Protein AF-A0A6V7I4N0-F1 (afdb_monomer_lite)

Sequence (92 aa):
LPGDRMSAENATILTNSSRWPLMIDPQLQGLKWIKTSYGNGLTILRLSQRNYLDRIELAISNGDVVLLENIMESVDAVLDPILGRVLIKKGR

Foldseek 3Di:
DPPDPVVVVVVCCCVPPPFHDDDDDPPCPVVVVVCVPLPPLEDEDEPPDDCSVVVVVVSVVVVGHYDYPPDDPDDPCVCVCVRNVVPPPPDD

InterPro domains:
  IPR026983 Dynein heavy chain [PTHR45703] (1-91)
  IPR027417 P-loop containing nucleoside triphosphate hydrolase [G3DSA:3.40.50.300] (1-92)
  IPR035706 Dynein heavy chain, ATP-binding dynein motor region [PF12781] (1-91)

pLDDT: mean 77.19, std 10.44, range [41.94, 88.81]

Secondary structure (DSSP, 8-state):
--S-HHHHHHHHHHHH-SS------TTSHHHHHHHHHHGGGEEEEETTSTTHHHHHHHHHHHTPEEEEES--S---GGGHHHHTT-------

Radius of gyration: 14.26 Å; chains: 1; bounding box: 35×26×38 Å

Organism: NCBI:txid1563983

Structure (mmCIF, N/CA/C/O backbone):
data_AF-A0A6V7I4N0-F1
#
_entry.id   AF-A0A6V7I4N0-F1
#
loop_
_atom_site.group_PDB
_atom_site.id
_atom_site.type_symbol
_atom_site.label_atom_id
_atom_site.label_alt_id
_atom_site.label_comp_id
_atom_site.label_asym_id
_atom_site.label_entity_id
_atom_site.label_seq_id
_atom_site.pdbx_PDB_ins_code
_atom_site.Cartn_x
_atom_site.Cartn_y
_atom_site.Cartn_z
_atom_site.occupancy
_atom_site.B_iso_or_equiv
_atom_site.auth_seq_id
_atom_site.auth_comp_id
_atom_site.auth_asym_id
_atom_site.auth_atom_id
_atom_site.pdbx_PDB_model_num
ATOM 1 N N . LEU A 1 1 ? 7.196 1.533 -17.496 1.00 52.09 1 LEU A N 1
ATOM 2 C CA . LEU A 1 1 ? 7.198 0.064 -17.669 1.00 52.09 1 LEU A CA 1
ATOM 3 C C . LEU A 1 1 ? 7.840 -0.256 -19.004 1.00 52.09 1 LEU A C 1
ATOM 5 O O . LEU A 1 1 ? 7.742 0.593 -19.889 1.00 52.09 1 LEU A O 1
ATOM 9 N N . PRO A 1 2 ? 8.484 -1.422 -19.166 1.00 50.62 2 PRO A N 1
ATOM 10 C CA . PRO A 1 2 ? 8.720 -1.942 -20.503 1.00 50.62 2 PRO A CA 1
ATOM 11 C C . PRO A 1 2 ? 7.340 -2.134 -21.148 1.00 50.62 2 PRO A C 1
ATOM 13 O O . PRO A 1 2 ? 6.377 -2.466 -20.455 1.00 50.62 2 PRO A O 1
ATOM 16 N N . GLY A 1 3 ? 7.204 -1.851 -22.440 1.00 54.78 3 GLY A N 1
ATOM 17 C CA . GLY A 1 3 ? 5.931 -1.928 -23.171 1.00 54.78 3 GLY A CA 1
ATOM 18 C C . GLY A 1 3 ? 5.403 -3.355 -23.369 1.00 54.78 3 GLY A C 1
ATOM 19 O O . GLY A 1 3 ? 4.742 -3.619 -24.367 1.00 54.78 3 GLY A O 1
ATOM 20 N N . ASP A 1 4 ? 5.726 -4.280 -22.466 1.00 68.31 4 ASP A N 1
ATOM 21 C CA . ASP A 1 4 ? 5.351 -5.681 -22.563 1.00 68.31 4 ASP A CA 1
ATOM 22 C C . ASP A 1 4 ? 3.908 -5.896 -22.126 1.00 68.31 4 ASP A C 1
ATOM 24 O O . ASP A 1 4 ? 3.452 -5.405 -21.091 1.00 68.31 4 ASP A O 1
ATOM 28 N N . ARG A 1 5 ? 3.197 -6.710 -22.902 1.00 67.44 5 ARG A N 1
ATOM 29 C CA . ARG A 1 5 ? 1.793 -7.072 -22.682 1.00 67.44 5 ARG A CA 1
ATOM 30 C C . ARG A 1 5 ? 1.528 -7.630 -21.274 1.00 67.44 5 ARG A C 1
ATOM 32 O O . ARG A 1 5 ? 0.530 -7.265 -20.662 1.00 67.44 5 ARG A O 1
ATOM 39 N N . MET A 1 6 ? 2.466 -8.400 -20.714 1.00 68.12 6 MET A N 1
ATOM 40 C CA . MET A 1 6 ? 2.399 -8.876 -19.321 1.00 68.12 6 MET A CA 1
ATOM 41 C C . MET A 1 6 ? 2.406 -7.737 -18.291 1.00 68.12 6 MET A C 1
ATOM 43 O O . MET A 1 6 ? 1.723 -7.816 -17.274 1.00 68.12 6 MET A O 1
ATOM 47 N N . SER A 1 7 ? 3.138 -6.648 -18.545 1.00 67.12 7 SER A N 1
ATOM 48 C CA . SER A 1 7 ? 3.150 -5.487 -17.646 1.00 67.12 7 SER A CA 1
ATOM 49 C C . SER A 1 7 ? 1.803 -4.757 -17.641 1.00 67.12 7 SER A C 1
ATOM 51 O O . SER A 1 7 ? 1.388 -4.246 -16.602 1.00 67.12 7 SER A O 1
ATOM 53 N N . ALA A 1 8 ? 1.095 -4.736 -18.776 1.00 71.75 8 ALA A N 1
ATOM 54 C CA . ALA A 1 8 ? -0.245 -4.158 -18.876 1.00 71.75 8 ALA A CA 1
ATOM 55 C C . ALA A 1 8 ? -1.308 -5.019 -18.169 1.00 71.75 8 ALA A C 1
ATOM 57 O O . ALA A 1 8 ? -2.183 -4.491 -17.478 1.00 71.75 8 ALA A O 1
ATOM 58 N N . GLU A 1 9 ? -1.206 -6.344 -18.286 1.00 75.94 9 GLU A N 1
ATOM 59 C CA . GLU A 1 9 ? -2.072 -7.286 -17.568 1.00 75.94 9 GLU A CA 1
ATOM 60 C C . GLU A 1 9 ? -1.860 -7.173 -16.048 1.00 75.94 9 GLU A C 1
ATOM 62 O O . GLU A 1 9 ? -2.827 -7.019 -15.299 1.00 75.94 9 GLU A O 1
ATOM 67 N N . ASN A 1 10 ? -0.605 -7.099 -15.594 1.00 74.62 10 ASN A N 1
ATOM 68 C CA . ASN A 1 10 ? -0.272 -6.888 -14.182 1.00 74.62 10 ASN A CA 1
ATOM 69 C C . ASN A 1 10 ? -0.781 -5.540 -13.649 1.00 74.62 10 ASN A C 1
ATOM 71 O O . ASN A 1 10 ? -1.308 -5.479 -12.538 1.00 74.62 10 ASN A O 1
ATOM 75 N N . ALA A 1 11 ? -0.673 -4.464 -14.435 1.00 73.00 11 ALA A N 1
ATOM 76 C CA . ALA A 1 11 ? -1.224 -3.161 -14.063 1.00 73.00 11 ALA A CA 1
ATOM 77 C C . ALA A 1 11 ? -2.755 -3.201 -13.929 1.00 73.00 11 ALA A C 1
ATOM 79 O O . ALA A 1 11 ? -3.303 -2.593 -13.015 1.00 73.00 11 ALA A O 1
ATOM 80 N N . THR A 1 12 ? -3.438 -3.953 -14.796 1.00 76.88 12 THR A N 1
ATOM 81 C CA . THR A 1 12 ? -4.899 -4.124 -14.746 1.00 76.88 12 THR A CA 1
ATOM 82 C C . THR A 1 12 ? -5.332 -4.911 -13.510 1.00 76.88 12 THR A C 1
ATOM 84 O O . THR A 1 12 ? -6.314 -4.562 -12.860 1.00 76.88 12 THR A O 1
ATOM 87 N N . ILE A 1 13 ? -4.585 -5.953 -13.140 1.00 77.44 13 ILE A N 1
ATOM 88 C CA . ILE A 1 13 ? -4.826 -6.698 -11.897 1.00 77.44 13 ILE A CA 1
ATOM 89 C C . ILE A 1 13 ? -4.612 -5.784 -10.687 1.00 77.44 13 ILE A C 1
ATOM 91 O O . ILE A 1 13 ? -5.422 -5.792 -9.762 1.00 77.44 13 ILE A O 1
ATOM 95 N N . LEU A 1 14 ? -3.562 -4.958 -10.704 1.00 75.56 14 LEU A N 1
ATOM 96 C CA . LEU A 1 14 ? -3.270 -4.037 -9.610 1.00 75.56 14 LEU A CA 1
ATOM 97 C C . LEU A 1 14 ? -4.408 -3.030 -9.384 1.00 75.56 14 LEU A C 1
ATOM 99 O O . LEU A 1 14 ? -4.762 -2.748 -8.241 1.00 75.56 14 LEU A O 1
ATOM 103 N N . THR A 1 15 ? -4.989 -2.506 -10.464 1.00 74.06 15 THR A N 1
ATOM 104 C CA . THR A 1 15 ? -6.045 -1.488 -10.396 1.00 74.06 15 THR A CA 1
ATOM 105 C C . THR A 1 15 ? -7.435 -2.070 -10.161 1.00 74.06 15 THR A C 1
ATOM 107 O O . THR A 1 15 ? -8.245 -1.428 -9.497 1.00 74.06 15 THR A O 1
ATOM 110 N N . ASN A 1 16 ? -7.721 -3.276 -10.661 1.00 75.50 16 ASN A N 1
ATOM 111 C CA . ASN A 1 16 ? -9.065 -3.860 -10.632 1.00 75.50 16 ASN A CA 1
ATOM 112 C C . ASN A 1 16 ? -9.253 -4.970 -9.579 1.00 75.50 16 ASN A C 1
ATOM 114 O O . ASN A 1 16 ? -10.313 -5.594 -9.508 1.00 75.50 16 ASN A O 1
ATOM 118 N N . SER A 1 17 ? -8.240 -5.253 -8.755 1.00 73.62 17 SER A N 1
ATOM 119 C CA . SER A 1 17 ? -8.338 -6.290 -7.726 1.00 73.62 17 SER A CA 1
ATOM 120 C C . SER A 1 17 ? -9.243 -5.878 -6.553 1.00 73.62 17 SER A C 1
ATOM 122 O O . SER A 1 17 ? -9.130 -4.799 -5.955 1.00 73.62 17 SER A O 1
ATOM 124 N N . SER A 1 18 ? -10.128 -6.802 -6.169 1.00 70.44 18 SER A N 1
ATOM 125 C CA . SER A 1 18 ? -10.992 -6.697 -4.986 1.00 70.44 18 SER A CA 1
ATOM 126 C C . SER A 1 18 ? -10.224 -6.830 -3.666 1.00 70.44 18 SER A C 1
ATOM 128 O O . SER A 1 18 ? -10.704 -6.365 -2.634 1.00 70.44 18 SER A O 1
ATOM 130 N N . ARG A 1 19 ? -9.024 -7.420 -3.696 1.00 76.50 19 ARG A N 1
ATOM 131 C CA . ARG A 1 19 ? -8.077 -7.500 -2.573 1.00 76.50 19 ARG A CA 1
ATOM 132 C C . ARG A 1 19 ? -6.854 -6.634 -2.851 1.00 76.50 19 ARG A C 1
ATOM 134 O O . ARG A 1 19 ? -6.567 -6.327 -4.007 1.00 76.50 19 ARG A O 1
ATOM 141 N N . TRP A 1 20 ? -6.113 -6.261 -1.814 1.00 81.88 20 TRP A N 1
ATOM 142 C CA . TRP A 1 20 ? -4.836 -5.572 -2.001 1.00 81.88 20 TRP A CA 1
ATOM 143 C C . TRP A 1 20 ? -3.828 -6.505 -2.691 1.00 81.88 20 TRP A C 1
ATOM 145 O O . TRP A 1 20 ? -3.579 -7.598 -2.179 1.00 81.88 20 TRP A O 1
ATOM 155 N N . PRO A 1 21 ? -3.288 -6.126 -3.862 1.00 80.25 21 PRO A N 1
ATOM 156 C CA . PRO A 1 21 ? -2.370 -6.976 -4.607 1.00 80.25 21 PRO A CA 1
ATOM 157 C C . PRO A 1 21 ? -1.006 -7.033 -3.908 1.00 80.25 21 PRO A C 1
ATOM 159 O O . PRO A 1 21 ? -0.418 -5.999 -3.594 1.00 80.25 21 PRO A O 1
ATOM 162 N N . LEU A 1 22 ? -0.484 -8.243 -3.702 1.00 81.62 22 LEU A N 1
ATOM 163 C CA . LEU A 1 22 ? 0.897 -8.451 -3.270 1.00 81.62 22 LEU A CA 1
ATOM 164 C C . LEU A 1 22 ? 1.790 -8.536 -4.510 1.00 81.62 22 LEU A C 1
ATOM 166 O O . LEU A 1 22 ? 1.648 -9.451 -5.321 1.00 81.62 22 LEU A O 1
ATOM 170 N N . MET A 1 23 ? 2.702 -7.578 -4.665 1.00 81.00 23 MET A N 1
ATOM 171 C CA . MET A 1 23 ? 3.652 -7.557 -5.775 1.00 81.00 23 MET A CA 1
ATOM 172 C C . MET A 1 23 ? 4.966 -8.221 -5.359 1.00 81.00 23 MET A C 1
ATOM 174 O O . MET A 1 23 ? 5.628 -7.760 -4.433 1.00 81.00 23 MET A O 1
ATOM 178 N N . ILE A 1 24 ? 5.358 -9.274 -6.076 1.00 81.50 24 ILE A N 1
ATOM 179 C CA . ILE A 1 24 ? 6.672 -9.911 -5.940 1.00 81.50 24 ILE A CA 1
ATOM 180 C C . ILE A 1 24 ? 7.533 -9.423 -7.104 1.00 81.50 24 ILE A C 1
ATOM 182 O O . ILE A 1 24 ? 7.304 -9.801 -8.250 1.00 81.50 24 ILE A O 1
ATOM 186 N N . ASP A 1 25 ? 8.495 -8.551 -6.815 1.00 77.56 25 ASP A N 1
ATOM 187 C CA . ASP A 1 25 ? 9.301 -7.876 -7.834 1.00 77.56 25 ASP A CA 1
ATOM 188 C C . ASP A 1 25 ? 10.804 -8.001 -7.532 1.00 77.56 25 ASP A C 1
ATOM 190 O O . ASP A 1 25 ? 11.385 -7.119 -6.894 1.00 77.56 25 ASP A O 1
ATOM 194 N N . PRO A 1 26 ? 11.464 -9.085 -7.987 1.00 74.50 26 PRO A N 1
ATOM 195 C CA . PRO A 1 26 ? 12.897 -9.282 -7.768 1.00 74.50 26 PRO A CA 1
ATOM 196 C C . PRO A 1 26 ? 13.766 -8.264 -8.526 1.00 74.50 26 PRO A C 1
ATOM 198 O O . PRO A 1 26 ? 14.940 -8.108 -8.202 1.00 74.50 26 PRO A O 1
ATOM 201 N N . GLN A 1 27 ? 13.213 -7.571 -9.530 1.00 79.12 27 GLN A N 1
ATOM 202 C CA . GLN A 1 27 ? 13.933 -6.609 -10.374 1.00 79.12 27 GLN A CA 1
ATOM 203 C C . GLN A 1 27 ? 13.660 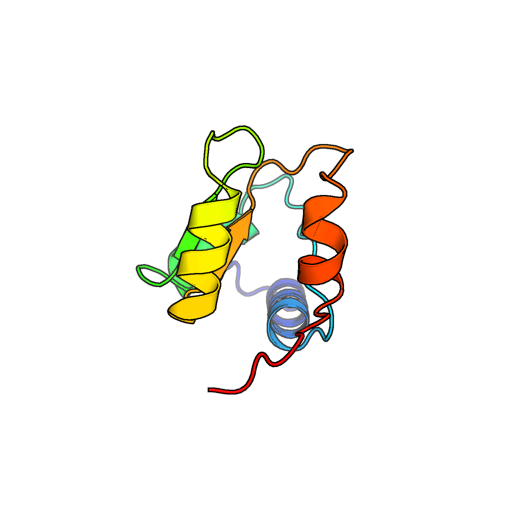-5.144 -9.990 1.00 79.12 27 GLN A C 1
ATOM 205 O O . GLN A 1 27 ? 14.222 -4.236 -10.606 1.00 79.12 27 GLN A O 1
ATOM 210 N N . LEU A 1 28 ? 12.810 -4.895 -8.984 1.00 80.31 28 LEU A N 1
ATOM 211 C CA . LEU A 1 28 ? 12.369 -3.565 -8.530 1.00 80.31 28 LEU A CA 1
ATOM 212 C C . LEU A 1 28 ? 11.750 -2.680 -9.638 1.00 80.31 28 LEU A C 1
ATOM 214 O O . LEU A 1 28 ? 11.650 -1.453 -9.499 1.00 80.31 28 LEU A O 1
ATOM 218 N N . GLN A 1 29 ? 11.326 -3.279 -10.752 1.00 81.25 29 GLN A N 1
ATOM 219 C CA . GLN A 1 29 ? 10.782 -2.571 -11.905 1.00 81.25 29 GLN A CA 1
ATOM 220 C C . GLN A 1 29 ? 9.335 -2.106 -11.681 1.00 81.25 29 GLN A C 1
ATOM 222 O O . GLN A 1 29 ? 8.979 -0.982 -12.054 1.00 81.25 29 GLN A O 1
ATOM 227 N N . GLY A 1 30 ? 8.516 -2.938 -11.041 1.00 80.50 30 GLY A N 1
ATOM 228 C CA . GLY A 1 30 ? 7.158 -2.615 -10.615 1.00 80.50 30 GLY A CA 1
ATOM 229 C C . GLY A 1 30 ? 7.153 -1.542 -9.531 1.00 80.50 30 GLY A C 1
ATOM 230 O O . GLY A 1 30 ? 6.395 -0.577 -9.631 1.00 80.50 30 GLY A O 1
ATOM 231 N N . LEU A 1 31 ? 8.085 -1.619 -8.574 1.00 82.75 31 LEU A N 1
ATOM 232 C CA . LEU A 1 31 ? 8.248 -0.586 -7.548 1.00 82.75 31 LEU A CA 1
ATOM 233 C C . LEU A 1 31 ? 8.543 0.788 -8.166 1.00 82.75 31 LEU A C 1
ATOM 235 O O . LEU A 1 31 ? 7.898 1.787 -7.836 1.00 82.75 31 LEU A O 1
ATOM 239 N N . LYS A 1 32 ? 9.507 0.842 -9.093 1.00 83.62 32 LYS A N 1
ATOM 240 C CA . LYS A 1 32 ? 9.853 2.074 -9.812 1.00 83.62 32 LYS A CA 1
ATOM 241 C C . LYS A 1 32 ? 8.654 2.615 -10.589 1.00 83.62 32 LYS A C 1
ATOM 243 O O . LYS A 1 32 ? 8.420 3.819 -10.584 1.00 83.62 32 LYS A O 1
ATOM 248 N N . TRP A 1 33 ? 7.874 1.739 -11.219 1.00 81.81 33 TRP A N 1
ATOM 249 C CA . TRP A 1 33 ? 6.692 2.153 -11.964 1.00 81.81 33 TRP A CA 1
ATOM 250 C C . TRP A 1 33 ? 5.579 2.715 -11.079 1.00 81.81 33 TRP A C 1
ATOM 252 O O . TRP A 1 33 ? 5.021 3.748 -11.439 1.00 81.81 33 TRP A O 1
ATOM 262 N N . ILE A 1 34 ? 5.282 2.100 -9.931 1.00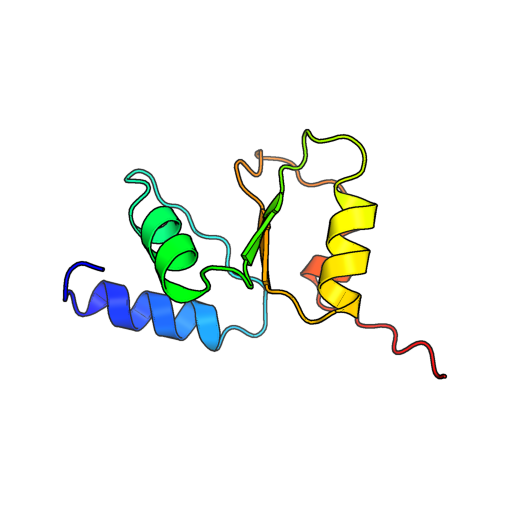 83.06 34 ILE A N 1
ATOM 263 C CA . ILE A 1 34 ? 4.282 2.620 -8.984 1.00 83.06 34 ILE A CA 1
ATOM 264 C C . ILE A 1 34 ? 4.703 4.016 -8.508 1.00 83.06 34 ILE A C 1
ATOM 266 O O . ILE A 1 34 ? 3.901 4.947 -8.561 1.00 83.06 34 ILE A O 1
ATOM 270 N N . LYS A 1 35 ? 5.982 4.196 -8.147 1.00 83.88 35 LYS A N 1
ATOM 271 C CA . LYS A 1 35 ? 6.530 5.507 -7.755 1.00 83.88 35 LYS A CA 1
ATOM 272 C C . LYS A 1 35 ? 6.388 6.554 -8.857 1.00 83.88 35 LYS A C 1
ATOM 274 O O . LYS A 1 35 ? 6.011 7.684 -8.574 1.00 83.88 35 LYS A O 1
ATOM 279 N N . THR A 1 36 ? 6.649 6.190 -10.112 1.00 84.25 36 THR A N 1
ATOM 280 C CA . THR A 1 36 ? 6.478 7.106 -11.250 1.00 84.25 36 THR A CA 1
ATOM 281 C C . THR A 1 36 ? 5.007 7.368 -11.590 1.00 84.25 36 THR A C 1
ATOM 283 O O . THR A 1 36 ? 4.684 8.472 -12.009 1.00 84.25 36 THR A O 1
ATOM 286 N N . SER A 1 37 ? 4.117 6.389 -11.415 1.00 82.56 37 SER A N 1
ATOM 287 C CA . SER A 1 37 ? 2.708 6.495 -11.829 1.00 82.56 37 SER A CA 1
ATOM 288 C C . SER A 1 37 ? 1.855 7.270 -10.834 1.00 82.56 37 SER A C 1
ATOM 290 O O . SER A 1 37 ? 1.034 8.082 -11.244 1.00 82.56 37 SER A O 1
ATOM 292 N N . TYR A 1 38 ? 2.054 7.032 -9.536 1.00 81.69 38 TYR A N 1
ATOM 293 C CA . TYR A 1 38 ? 1.302 7.703 -8.474 1.00 81.69 38 TYR A CA 1
ATOM 294 C C . TYR A 1 38 ? 1.996 8.975 -7.964 1.00 81.69 38 TYR A C 1
ATOM 296 O O . TYR A 1 38 ? 1.343 9.836 -7.375 1.00 81.69 38 TYR A O 1
ATOM 304 N N . GLY A 1 39 ? 3.300 9.129 -8.222 1.00 81.94 39 GLY A N 1
ATOM 305 C CA . GLY A 1 39 ? 4.053 10.349 -7.935 1.00 81.94 39 GLY A CA 1
ATOM 306 C C . GLY A 1 39 ? 3.881 10.826 -6.491 1.00 81.94 39 GLY A C 1
ATOM 307 O O . GLY A 1 39 ? 4.132 10.081 -5.547 1.00 81.94 39 GLY A O 1
ATOM 308 N N . ASN A 1 40 ? 3.427 12.072 -6.330 1.00 77.50 40 ASN A N 1
ATOM 309 C CA . ASN A 1 40 ? 3.259 12.721 -5.025 1.00 77.50 40 ASN A CA 1
ATOM 310 C C . ASN A 1 40 ? 2.073 12.189 -4.200 1.00 77.50 40 ASN A C 1
ATOM 312 O O . ASN A 1 40 ? 2.008 12.479 -3.012 1.00 77.50 40 ASN A O 1
ATOM 316 N N . GLY A 1 41 ? 1.150 11.428 -4.799 1.00 81.44 41 GLY A N 1
ATOM 317 C CA . GLY A 1 41 ? 0.021 10.804 -4.092 1.00 81.44 41 GLY A CA 1
ATOM 318 C C . GLY A 1 41 ? 0.357 9.442 -3.478 1.00 81.44 41 GLY A C 1
ATOM 319 O O . GLY A 1 41 ? -0.539 8.744 -3.006 1.00 81.44 41 GLY A O 1
ATOM 320 N N . LEU A 1 42 ? 1.629 9.031 -3.537 1.00 87.38 42 LEU A N 1
ATOM 321 C CA . LEU A 1 42 ? 2.107 7.751 -3.031 1.00 87.38 42 LEU A CA 1
ATOM 322 C C . LEU A 1 42 ? 2.798 7.912 -1.675 1.00 87.38 42 LEU A C 1
ATOM 324 O O . LEU A 1 42 ? 3.881 8.488 -1.573 1.00 87.38 42 LEU A O 1
ATOM 328 N N . THR A 1 43 ? 2.229 7.296 -0.648 1.00 88.69 43 THR A N 1
ATOM 329 C CA . THR A 1 43 ? 2.839 7.179 0.674 1.00 88.69 43 THR A CA 1
ATOM 330 C C . THR A 1 43 ? 3.542 5.833 0.798 1.00 88.69 43 THR A C 1
ATOM 332 O O . THR A 1 43 ? 2.909 4.781 0.852 1.00 88.69 43 THR A O 1
ATOM 335 N N . ILE A 1 44 ? 4.873 5.858 0.854 1.00 88.06 44 ILE A N 1
ATOM 336 C CA . ILE A 1 44 ? 5.695 4.654 1.017 1.00 88.06 44 ILE A CA 1
ATOM 337 C C . ILE A 1 44 ? 5.943 4.415 2.508 1.00 88.06 44 ILE A C 1
ATOM 339 O O . ILE A 1 44 ? 6.491 5.282 3.193 1.00 88.06 44 ILE A O 1
ATOM 343 N N . LEU A 1 45 ? 5.574 3.234 2.999 1.00 88.56 45 LEU A N 1
ATOM 344 C CA . LEU A 1 45 ? 5.702 2.830 4.399 1.00 88.56 45 LEU A CA 1
ATOM 345 C C . LEU A 1 45 ? 6.427 1.491 4.516 1.00 88.56 45 LEU A C 1
ATOM 347 O O . LEU A 1 45 ? 6.467 0.697 3.578 1.00 88.56 45 LEU A O 1
ATOM 351 N N . ARG A 1 46 ? 6.999 1.230 5.692 1.00 86.75 46 ARG A N 1
ATOM 352 C CA . ARG A 1 46 ? 7.611 -0.060 6.038 1.00 86.75 46 ARG A CA 1
ATOM 353 C C . ARG A 1 46 ? 7.068 -0.529 7.376 1.00 86.75 46 ARG A C 1
ATOM 355 O O . ARG A 1 46 ? 6.967 0.279 8.295 1.00 86.75 46 ARG A O 1
ATOM 362 N N . LEU A 1 47 ? 6.812 -1.830 7.509 1.00 81.31 47 LEU A N 1
ATOM 363 C CA . LEU A 1 47 ? 6.326 -2.429 8.763 1.00 81.31 47 LEU A CA 1
ATOM 364 C C . LEU A 1 47 ? 7.311 -2.249 9.932 1.00 81.31 47 LEU A C 1
ATOM 366 O O . LEU A 1 47 ? 6.913 -2.241 11.089 1.00 81.31 47 LEU A O 1
ATOM 370 N N . SER A 1 48 ? 8.600 -2.043 9.643 1.00 80.69 48 SER A N 1
ATOM 371 C CA . SER A 1 48 ? 9.624 -1.773 10.659 1.00 80.69 48 SER A CA 1
ATOM 372 C C . SER A 1 48 ? 9.612 -0.341 11.210 1.00 80.69 48 SER A C 1
ATOM 374 O O . SER A 1 48 ? 10.304 -0.061 12.191 1.00 80.69 48 SER A O 1
ATOM 376 N N . GLN A 1 49 ? 8.879 0.592 10.590 1.00 81.94 49 GLN A N 1
ATOM 377 C CA . GLN A 1 49 ? 8.821 1.976 11.057 1.00 81.94 49 GLN A CA 1
ATOM 378 C C . GLN A 1 49 ? 7.888 2.102 12.260 1.00 81.94 49 GLN A C 1
ATOM 380 O O . GLN A 1 49 ? 6.734 1.682 12.222 1.00 81.94 49 GLN A O 1
ATOM 385 N N . ARG A 1 50 ? 8.363 2.769 13.316 1.00 76.62 50 ARG A N 1
ATOM 386 C CA . ARG A 1 50 ? 7.486 3.217 14.403 1.00 76.62 50 ARG A CA 1
ATOM 387 C C . ARG A 1 50 ? 6.449 4.182 13.810 1.00 76.62 50 ARG A C 1
ATOM 389 O O . ARG A 1 50 ? 6.824 5.076 13.052 1.00 76.62 50 ARG A O 1
ATOM 396 N N . ASN A 1 51 ? 5.173 3.972 14.132 1.00 83.50 51 ASN A N 1
ATOM 397 C CA . ASN A 1 51 ? 4.018 4.755 13.662 1.00 83.50 51 ASN A CA 1
ATOM 398 C C . ASN A 1 51 ? 3.591 4.484 12.204 1.00 83.50 51 ASN A C 1
ATOM 400 O O . ASN A 1 51 ? 2.98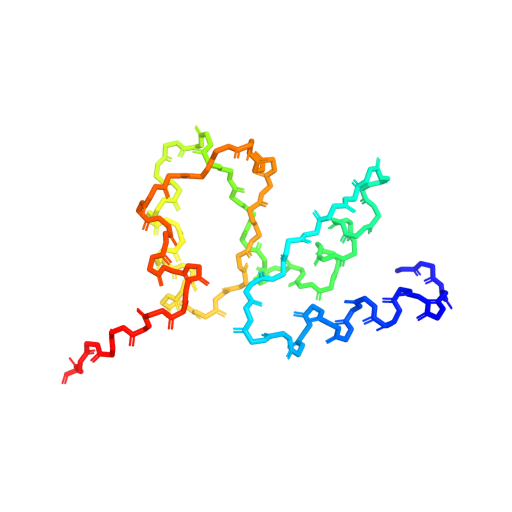0 5.342 11.565 1.00 83.50 51 ASN A O 1
ATOM 404 N N . TYR A 1 52 ? 3.891 3.304 11.647 1.00 85.94 52 TYR A N 1
ATOM 405 C CA . TYR A 1 52 ? 3.378 2.945 10.319 1.00 85.94 52 TYR A CA 1
ATOM 406 C C . TYR A 1 52 ? 1.837 2.889 10.296 1.00 85.94 52 TYR A C 1
ATOM 408 O O . TYR A 1 52 ? 1.241 3.310 9.310 1.00 85.94 52 TYR A O 1
ATOM 416 N N . LEU A 1 53 ? 1.197 2.443 11.387 1.00 85.25 53 LEU A N 1
ATOM 417 C CA . LEU A 1 53 ? -0.266 2.368 11.514 1.00 85.25 53 LEU A CA 1
ATOM 418 C C . LEU A 1 53 ? -0.927 3.745 11.426 1.00 85.25 53 LEU A C 1
ATOM 420 O O . LEU A 1 53 ? -1.818 3.925 10.603 1.00 85.25 53 LEU A O 1
ATOM 424 N N . ASP A 1 54 ? -0.427 4.727 12.179 1.00 88.19 54 ASP A N 1
ATOM 425 C CA . ASP A 1 54 ? -0.950 6.101 12.152 1.00 88.19 54 ASP A CA 1
ATOM 426 C C . ASP A 1 54 ? -0.852 6.709 10.745 1.00 88.19 54 ASP A C 1
ATOM 428 O O . ASP A 1 54 ? -1.739 7.424 10.282 1.00 88.19 54 ASP A O 1
ATOM 432 N N . ARG A 1 55 ? 0.235 6.402 10.023 1.00 88.12 55 ARG A N 1
ATOM 433 C CA . ARG A 1 55 ? 0.425 6.858 8.641 1.00 88.12 55 ARG A CA 1
ATOM 434 C C . ARG A 1 55 ? -0.507 6.157 7.658 1.00 88.12 55 ARG A C 1
ATOM 436 O O . ARG A 1 55 ? -0.971 6.808 6.726 1.00 88.12 55 ARG A O 1
ATOM 443 N N . ILE A 1 56 ? -0.782 4.865 7.851 1.00 86.81 56 ILE A N 1
ATOM 444 C CA . ILE A 1 56 ? -1.790 4.140 7.067 1.00 86.81 56 ILE A CA 1
ATOM 445 C C . ILE A 1 56 ? -3.166 4.763 7.306 1.00 86.81 56 ILE A C 1
ATOM 447 O O . ILE A 1 56 ? -3.873 5.042 6.345 1.00 86.81 56 ILE A O 1
ATOM 451 N N . GLU A 1 57 ? -3.538 5.017 8.560 1.00 85.75 57 GLU A N 1
ATOM 452 C CA . GLU A 1 57 ? -4.828 5.616 8.914 1.00 85.75 57 GLU A CA 1
ATOM 453 C C . GLU A 1 57 ? -4.998 7.012 8.301 1.00 85.75 57 GLU A C 1
ATOM 455 O O . GLU A 1 57 ? -6.040 7.312 7.708 1.00 85.75 57 GLU A O 1
ATOM 460 N N . LEU A 1 58 ? -3.956 7.845 8.378 1.00 88.06 58 LEU A N 1
ATOM 461 C CA . LEU A 1 58 ? -3.949 9.169 7.763 1.00 88.06 58 LEU A CA 1
ATOM 462 C C . LEU A 1 58 ? -4.092 9.082 6.239 1.00 88.06 58 LEU A C 1
ATOM 464 O O . LEU A 1 58 ? -4.915 9.788 5.662 1.00 88.06 58 LEU A O 1
ATOM 468 N N . ALA A 1 59 ? -3.338 8.194 5.592 1.00 87.38 59 ALA A N 1
ATOM 469 C CA . ALA A 1 59 ? -3.408 8.011 4.148 1.00 87.38 59 ALA A CA 1
ATOM 470 C C . ALA A 1 59 ? -4.784 7.489 3.700 1.00 87.38 59 ALA A C 1
ATOM 472 O O . ALA A 1 59 ? -5.349 8.005 2.740 1.00 87.38 59 ALA A O 1
ATOM 473 N N . ILE A 1 60 ? -5.378 6.538 4.433 1.00 83.69 60 ILE A N 1
ATOM 474 C CA . ILE A 1 60 ? -6.747 6.061 4.179 1.00 83.69 60 ILE A CA 1
ATOM 475 C C . ILE A 1 60 ? -7.755 7.208 4.323 1.00 83.69 60 ILE A C 1
ATOM 477 O O . ILE A 1 60 ? -8.651 7.339 3.492 1.00 83.69 60 ILE A O 1
ATOM 481 N N . SER A 1 61 ? -7.604 8.050 5.349 1.00 85.94 61 SER A N 1
ATOM 482 C CA . SER A 1 61 ? -8.493 9.194 5.597 1.00 85.94 61 SER A CA 1
ATOM 483 C C . SER A 1 61 ? -8.388 10.271 4.515 1.00 85.94 61 SER A C 1
ATOM 485 O O . SER A 1 61 ? -9.399 10.858 4.132 1.00 85.94 61 SER A O 1
ATOM 487 N N . ASN A 1 62 ? -7.180 10.507 4.001 1.00 86.00 62 ASN A N 1
ATOM 488 C CA . ASN A 1 62 ? -6.922 11.452 2.915 1.00 86.00 62 ASN A CA 1
ATOM 489 C C . ASN A 1 62 ? -7.279 10.893 1.528 1.00 86.00 62 ASN A C 1
ATOM 491 O O . ASN A 1 62 ? -7.438 11.663 0.584 1.00 86.00 62 ASN A O 1
ATOM 495 N N . GLY A 1 63 ? -7.408 9.569 1.395 1.00 83.31 63 GLY A N 1
ATOM 496 C CA . GLY A 1 63 ? -7.546 8.897 0.102 1.00 83.31 63 GLY A CA 1
ATOM 497 C C . GLY A 1 63 ? -6.226 8.766 -0.666 1.00 83.31 63 GLY A C 1
ATOM 498 O O . GLY A 1 63 ? -6.248 8.587 -1.884 1.00 83.31 63 GLY A O 1
ATOM 499 N N . ASP A 1 64 ? -5.090 8.851 0.030 1.00 86.62 64 ASP A N 1
ATOM 500 C CA . ASP A 1 64 ? -3.757 8.684 -0.544 1.00 86.62 64 ASP A CA 1
ATOM 501 C C . ASP A 1 64 ? -3.457 7.204 -0.829 1.00 86.62 64 ASP A C 1
ATOM 503 O O . ASP A 1 64 ? -3.935 6.289 -0.150 1.00 86.62 64 ASP A O 1
ATOM 507 N N . VAL A 1 65 ? -2.613 6.944 -1.829 1.00 86.44 65 VAL A N 1
ATOM 508 C CA . VAL A 1 65 ? -2.203 5.579 -2.178 1.00 86.44 65 VAL A CA 1
ATOM 509 C C . VAL A 1 65 ? -1.062 5.153 -1.266 1.00 86.44 65 VAL A C 1
ATOM 511 O O . VAL A 1 65 ? -0.014 5.792 -1.236 1.00 86.44 65 VAL A O 1
ATOM 514 N N . VAL A 1 66 ? -1.232 4.047 -0.543 1.00 88.75 66 VAL A N 1
ATOM 515 C CA . VAL A 1 66 ? -0.197 3.503 0.348 1.00 88.75 66 VAL A CA 1
ATOM 516 C C . VAL A 1 66 ? 0.529 2.341 -0.312 1.00 88.75 66 VAL A C 1
ATOM 518 O O . VAL A 1 66 ? -0.095 1.424 -0.844 1.00 88.75 66 VAL A O 1
ATOM 521 N N . LEU A 1 67 ? 1.855 2.346 -0.214 1.00 88.81 67 LEU A N 1
ATOM 522 C CA . LEU A 1 67 ? 2.714 1.246 -0.626 1.00 88.81 67 LEU A CA 1
ATOM 523 C C . LEU A 1 67 ? 3.544 0.756 0.556 1.00 88.81 67 LEU A C 1
ATOM 525 O O . LEU A 1 67 ? 4.399 1.479 1.066 1.00 88.81 67 LEU A O 1
ATOM 529 N N . LEU A 1 68 ? 3.306 -0.489 0.962 1.00 87.50 68 LEU A N 1
ATOM 530 C CA . LEU A 1 68 ? 4.109 -1.168 1.972 1.00 87.50 68 LEU A CA 1
ATOM 531 C C . LEU A 1 68 ? 5.298 -1.862 1.304 1.00 87.50 68 LEU A C 1
ATOM 533 O O . LEU A 1 68 ? 5.137 -2.825 0.558 1.00 87.50 68 LEU A O 1
ATOM 537 N N . GLU A 1 69 ? 6.499 -1.357 1.568 1.00 86.00 69 GLU A N 1
ATOM 538 C CA . GLU A 1 69 ? 7.752 -1.963 1.123 1.00 86.00 69 GLU A CA 1
ATOM 539 C C . GLU A 1 69 ? 8.278 -2.965 2.152 1.00 86.00 69 GLU A C 1
ATOM 541 O O . GLU A 1 69 ? 8.113 -2.785 3.362 1.00 86.00 69 GLU A O 1
ATOM 546 N N . ASN A 1 70 ? 9.016 -3.966 1.657 1.00 79.12 70 ASN A N 1
ATOM 547 C CA . ASN A 1 70 ? 9.733 -4.934 2.486 1.00 79.12 70 ASN A CA 1
ATOM 548 C C . ASN A 1 70 ? 8.813 -5.635 3.499 1.00 79.12 70 ASN A C 1
ATOM 550 O O . ASN A 1 70 ? 9.129 -5.732 4.687 1.00 79.12 70 ASN A O 1
ATOM 554 N N . ILE A 1 71 ? 7.647 -6.075 3.018 1.00 79.19 71 ILE A N 1
ATOM 555 C CA . ILE A 1 71 ? 6.762 -6.944 3.787 1.00 79.19 71 ILE A CA 1
ATOM 556 C C . ILE A 1 71 ? 7.543 -8.239 4.048 1.00 79.19 71 ILE A C 1
ATOM 558 O O . ILE A 1 71 ? 7.973 -8.901 3.104 1.00 79.19 71 ILE A O 1
ATOM 562 N N . MET A 1 72 ? 7.802 -8.540 5.322 1.00 76.88 72 MET A N 1
ATOM 563 C CA . MET A 1 72 ? 8.427 -9.801 5.730 1.00 76.88 72 MET A CA 1
ATOM 564 C C . MET A 1 72 ? 7.434 -10.961 5.569 1.00 76.88 72 MET A C 1
ATOM 566 O O . MET A 1 72 ? 6.268 -10.752 5.248 1.00 76.88 72 MET A O 1
ATOM 570 N N . GLU A 1 73 ? 7.878 -12.192 5.824 1.00 71.88 73 GLU A N 1
ATOM 571 C CA . GLU A 1 73 ? 7.007 -13.377 5.762 1.00 71.88 73 GLU A CA 1
ATOM 572 C C . GLU A 1 73 ? 5.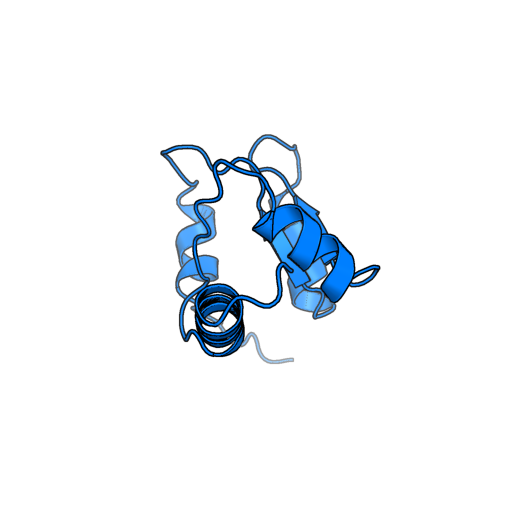814 -13.303 6.731 1.00 71.88 73 GLU A C 1
ATOM 574 O O . GLU A 1 73 ? 4.780 -13.920 6.481 1.00 71.88 73 GLU A O 1
ATOM 579 N N . SER A 1 74 ? 5.925 -12.514 7.805 1.00 72.12 74 SER A N 1
ATOM 580 C CA . SER A 1 74 ? 4.842 -12.257 8.750 1.00 72.12 74 SER A CA 1
ATOM 581 C C . SER A 1 74 ? 4.369 -10.806 8.694 1.00 72.12 74 SER A C 1
ATOM 583 O O . SER A 1 74 ? 5.170 -9.871 8.788 1.00 72.12 74 SER A O 1
ATOM 585 N N . VAL A 1 75 ? 3.052 -10.634 8.628 1.00 73.44 75 VAL A N 1
ATOM 586 C CA . VAL A 1 75 ? 2.361 -9.350 8.764 1.00 73.44 75 VAL A CA 1
ATOM 587 C C . VAL A 1 75 ? 1.695 -9.308 10.139 1.00 73.44 75 VAL A C 1
ATOM 589 O O . VAL A 1 75 ? 1.193 -10.329 10.607 1.00 73.44 75 VAL A O 1
ATOM 592 N N . ASP A 1 76 ? 1.693 -8.147 10.796 1.00 77.69 76 ASP A N 1
ATOM 593 C CA . ASP A 1 76 ? 0.996 -7.985 12.073 1.00 77.69 76 ASP A CA 1
ATOM 594 C C . ASP A 1 76 ? -0.516 -8.197 11.890 1.00 77.69 76 ASP A C 1
ATOM 596 O O . ASP A 1 76 ? -1.129 -7.584 11.014 1.00 77.69 76 ASP A O 1
ATOM 600 N N . ALA A 1 77 ? -1.144 -8.979 12.775 1.00 78.50 77 ALA A N 1
ATOM 601 C CA . ALA A 1 77 ? -2.585 -9.275 12.735 1.00 78.50 77 ALA A CA 1
ATOM 602 C C . ALA A 1 77 ? -3.484 -8.019 12.804 1.00 78.50 77 ALA A C 1
ATOM 604 O O . ALA A 1 77 ? -4.657 -8.050 12.441 1.00 78.50 77 ALA A O 1
ATOM 605 N N . VAL A 1 78 ? -2.939 -6.878 13.237 1.00 79.12 78 VAL A N 1
ATOM 606 C CA . VAL A 1 78 ? -3.629 -5.578 13.213 1.00 79.12 78 VAL A CA 1
ATOM 607 C C . VAL A 1 78 ? -3.966 -5.110 11.789 1.00 79.12 78 VAL A C 1
ATOM 609 O O . VAL A 1 78 ? -4.890 -4.321 11.600 1.00 79.12 78 VAL A O 1
ATOM 612 N N . LEU A 1 79 ? -3.240 -5.599 10.778 1.00 77.81 79 LEU A N 1
ATOM 613 C CA . LEU A 1 79 ? -3.465 -5.267 9.373 1.00 77.81 79 LEU A CA 1
ATOM 614 C C . LEU A 1 79 ? -4.527 -6.148 8.714 1.00 77.81 79 LEU A C 1
ATOM 616 O O . LEU A 1 79 ? -5.052 -5.750 7.677 1.00 77.81 79 LEU A O 1
ATOM 620 N N . ASP A 1 80 ? -4.904 -7.281 9.308 1.00 79.81 80 ASP A N 1
ATOM 621 C CA . ASP A 1 80 ? -5.941 -8.181 8.788 1.00 79.81 80 ASP A CA 1
ATOM 622 C C . ASP A 1 80 ? -7.263 -7.473 8.436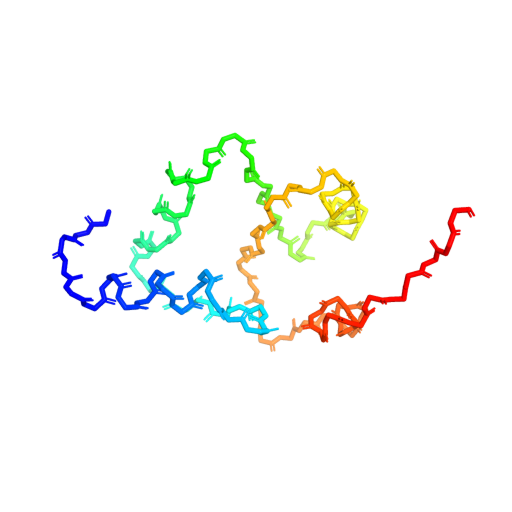 1.00 79.81 80 ASP A C 1
ATOM 624 O O . ASP A 1 80 ? -7.752 -7.668 7.318 1.00 79.81 80 ASP A O 1
ATOM 628 N N . PRO A 1 81 ? -7.851 -6.608 9.293 1.00 78.50 81 PRO A N 1
ATOM 629 C CA . PRO A 1 81 ? -9.077 -5.892 8.935 1.00 78.50 81 PRO A CA 1
ATOM 630 C C . PRO A 1 81 ? -8.883 -4.927 7.755 1.00 78.50 81 PRO A C 1
ATOM 632 O O . PRO A 1 81 ? -9.780 -4.787 6.919 1.00 78.50 81 PRO A O 1
ATOM 635 N N . ILE A 1 82 ? -7.707 -4.299 7.641 1.00 79.19 82 ILE A N 1
ATOM 636 C CA . ILE A 1 82 ? -7.375 -3.377 6.544 1.00 79.19 82 ILE A CA 1
ATOM 637 C C . ILE A 1 82 ? -7.182 -4.164 5.240 1.00 79.19 82 ILE A C 1
ATOM 639 O O . ILE A 1 82 ? -7.746 -3.810 4.199 1.00 79.19 82 ILE A O 1
ATOM 643 N N . LEU A 1 83 ? -6.436 -5.271 5.300 1.00 75.94 83 LEU A N 1
ATOM 644 C CA . LEU A 1 83 ? -6.160 -6.152 4.168 1.00 75.94 83 LEU A CA 1
ATOM 645 C C . LEU A 1 83 ? -7.426 -6.857 3.666 1.00 75.94 83 LEU A C 1
ATOM 647 O O . LEU A 1 83 ? -7.629 -7.006 2.460 1.00 75.94 83 LEU A O 1
ATOM 651 N N . GLY A 1 84 ? -8.316 -7.228 4.584 1.00 73.62 84 GLY A N 1
ATOM 652 C CA . GLY A 1 84 ? -9.630 -7.784 4.282 1.00 73.62 84 GLY A CA 1
ATOM 653 C C . GLY A 1 84 ? -10.632 -6.764 3.737 1.00 73.62 84 GLY A C 1
ATOM 654 O O . GLY A 1 84 ? -11.757 -7.151 3.428 1.00 73.62 84 GLY A O 1
ATOM 655 N N . ARG A 1 85 ? -10.257 -5.476 3.629 1.00 71.12 85 ARG A N 1
ATOM 656 C CA . ARG A 1 85 ? -11.164 -4.357 3.315 1.00 71.12 85 ARG A CA 1
ATOM 657 C C . ARG A 1 85 ? -12.438 -4.408 4.165 1.00 71.12 85 ARG A C 1
ATOM 659 O O . ARG A 1 85 ? -13.528 -4.091 3.686 1.00 71.12 85 ARG A O 1
ATOM 666 N N . VAL A 1 86 ? -12.301 -4.790 5.437 1.00 66.88 86 VAL A N 1
ATOM 667 C CA . VAL A 1 86 ? -13.389 -4.763 6.419 1.00 66.88 86 VAL A CA 1
ATOM 668 C C . VAL A 1 86 ? -13.579 -3.307 6.833 1.00 66.88 86 VAL A C 1
ATOM 670 O O . VAL A 1 86 ? -13.184 -2.864 7.908 1.00 66.88 86 VAL A O 1
ATOM 673 N N . LEU A 1 87 ? -14.127 -2.518 5.912 1.00 60.28 87 LEU A N 1
ATOM 674 C CA . LEU A 1 87 ? -14.425 -1.114 6.128 1.00 60.28 87 LEU A CA 1
ATOM 675 C C . LEU A 1 87 ? -15.642 -1.038 7.050 1.00 60.28 87 LEU A C 1
ATOM 677 O O . LEU A 1 87 ? -16.788 -1.073 6.600 1.00 60.28 87 LEU A O 1
ATOM 681 N N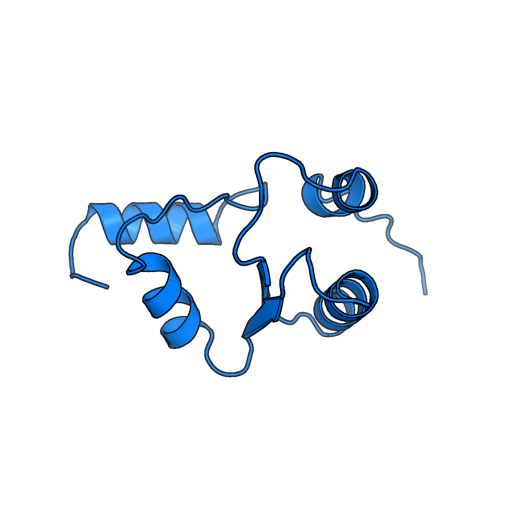 . ILE A 1 88 ? -15.403 -0.934 8.358 1.00 57.62 88 ILE A N 1
ATOM 682 C CA . ILE A 1 88 ? -16.449 -0.521 9.290 1.00 57.62 88 ILE A CA 1
ATOM 683 C C . ILE A 1 88 ? -16.695 0.957 9.010 1.00 57.62 88 ILE A C 1
ATOM 685 O O . ILE A 1 88 ? -15.922 1.827 9.409 1.00 57.62 88 ILE A O 1
ATOM 689 N N . LYS A 1 89 ? -17.767 1.242 8.270 1.00 49.75 89 LYS A N 1
ATOM 690 C CA . LYS A 1 89 ? -18.205 2.604 7.977 1.00 49.75 89 LYS A CA 1
ATOM 691 C C . LYS A 1 89 ? -18.674 3.238 9.290 1.00 49.75 89 LYS A C 1
ATOM 693 O O . LYS A 1 89 ? -19.838 3.119 9.661 1.00 49.75 89 LYS A O 1
ATOM 698 N N . LYS A 1 90 ? -17.759 3.862 10.033 1.00 48.47 90 LYS A N 1
ATOM 699 C CA . LYS A 1 90 ? -18.112 4.645 11.218 1.00 48.47 90 LYS A CA 1
ATOM 700 C C . LYS A 1 90 ? -18.839 5.890 10.703 1.00 48.47 90 LYS A C 1
ATOM 702 O O . LYS A 1 90 ? -18.233 6.733 10.046 1.00 48.47 90 LYS A O 1
ATOM 707 N N . GLY A 1 91 ? -20.163 5.904 10.867 1.00 42.38 91 GLY A N 1
ATOM 708 C CA . GLY A 1 91 ? -21.022 7.011 10.450 1.00 42.38 91 GLY A CA 1
ATOM 709 C C . GLY A 1 91 ? -20.538 8.330 11.049 1.00 42.38 91 GLY A C 1
ATOM 710 O O . GLY A 1 91 ? -20.035 8.345 12.173 1.00 42.38 91 GLY A O 1
ATOM 711 N N . ARG A 1 92 ? -20.643 9.396 10.255 1.00 41.94 92 ARG A N 1
ATOM 712 C CA . ARG A 1 92 ? -20.402 10.770 10.697 1.00 41.94 92 ARG A CA 1
ATOM 713 C C . ARG A 1 92 ? -21.503 11.225 11.645 1.00 41.94 92 ARG A C 1
ATOM 715 O O . ARG A 1 92 ? -22.657 10.799 11.412 1.00 41.94 92 ARG A O 1
#